Protein AF-A0A534AJS8-F1 (afdb_monomer_lite)

Sequence (121 aa):
RYLRAIRGSMLMAFSTTSSVATLPVMLEAAETDLKVSRTVASFVLPAGAAVFLTSLTVASVPSASIVSLVPAFAATGLPLAGLSLLLGFDRIPDMFRTTTNVVGHLTGAVVVATVEGEKLE

Foldseek 3Di:
DLCVLCVVLLVQCLVVLFLVSSLVVLLCSLCPVFVQDNVLSVPQSVVLSVCVCVVQVFDRDQPRNLVVCVVVCVVVVHDCVVSVVVSVVCSNVSSVVRSVSSSVSSVRSSVVSVVVVHDID

Radius of gyration: 16.65 Å; chains: 1; bounding box: 40×25×43 Å

Structure (mmCIF, N/CA/C/O backbone):
data_AF-A0A534AJS8-F1
#
_entry.id   AF-A0A534AJS8-F1
#
loop_
_atom_site.group_PDB
_atom_site.id
_atom_site.type_symbol
_atom_site.label_atom_id
_atom_site.label_alt_id
_atom_site.label_comp_id
_atom_site.label_asym_id
_atom_site.label_entity_id
_atom_site.label_seq_id
_atom_site.pdbx_PDB_ins_code
_atom_site.Cartn_x
_atom_site.Cartn_y
_atom_site.Cartn_z
_atom_site.occupancy
_atom_site.B_iso_or_equiv
_atom_site.auth_seq_id
_atom_site.auth_comp_id
_atom_site.auth_asym_id
_atom_site.auth_atom_id
_atom_site.pdbx_PDB_model_num
ATOM 1 N N . ARG A 1 1 ? -17.534 2.781 0.537 1.00 82.56 1 ARG A N 1
ATOM 2 C CA . ARG A 1 1 ? -17.131 3.237 1.890 1.00 82.56 1 ARG A CA 1
ATOM 3 C C . ARG A 1 1 ? -15.632 3.063 2.070 1.00 82.56 1 ARG A C 1
ATOM 5 O O . ARG A 1 1 ? -14.949 4.070 2.066 1.00 82.56 1 ARG A O 1
ATOM 12 N N . TYR A 1 2 ? -15.130 1.828 2.035 1.00 90.19 2 TYR A N 1
ATOM 13 C CA . TYR A 1 2 ? -13.697 1.514 2.026 1.00 90.19 2 TYR A CA 1
ATOM 14 C C . TYR A 1 2 ? -12.869 2.373 1.046 1.00 90.19 2 TYR A C 1
ATOM 16 O O . TYR A 1 2 ? -11.987 3.107 1.466 1.00 90.19 2 TYR A O 1
ATOM 24 N N . LEU A 1 3 ? -13.247 2.421 -0.240 1.00 89.81 3 LEU A N 1
ATOM 25 C CA . LEU A 1 3 ? -12.553 3.253 -1.242 1.00 89.81 3 LEU A CA 1
ATOM 26 C C . LEU A 1 3 ? -12.542 4.761 -0.927 1.00 89.81 3 LEU A C 1
ATOM 28 O O . LEU A 1 3 ? -11.661 5.476 -1.390 1.00 89.81 3 LEU A O 1
ATOM 32 N N . ARG A 1 4 ? -13.519 5.260 -0.153 1.00 90.12 4 ARG A N 1
ATOM 33 C CA . ARG A 1 4 ? -13.543 6.660 0.299 1.00 90.12 4 ARG A CA 1
ATOM 34 C C . ARG A 1 4 ? -12.577 6.891 1.461 1.00 90.12 4 ARG A C 1
ATOM 36 O O . ARG A 1 4 ? -11.957 7.946 1.473 1.00 90.12 4 ARG A O 1
ATOM 43 N N . ALA A 1 5 ? -12.443 5.926 2.370 1.00 90.25 5 ALA A N 1
ATOM 44 C CA . ALA A 1 5 ? -11.483 5.965 3.473 1.00 90.25 5 ALA A CA 1
ATOM 45 C C . ALA A 1 5 ? -10.041 5.954 2.944 1.00 90.25 5 ALA A C 1
ATOM 47 O O . ALA A 1 5 ? -9.250 6.841 3.233 1.00 90.25 5 ALA A O 1
ATOM 48 N N . ILE A 1 6 ? -9.723 5.027 2.039 1.00 93.50 6 ILE A N 1
ATOM 49 C CA . ILE A 1 6 ? -8.340 4.839 1.576 1.00 93.50 6 ILE A CA 1
ATOM 50 C C . ILE A 1 6 ? -7.912 5.791 0.445 1.00 93.50 6 ILE A C 1
ATOM 52 O O . ILE A 1 6 ? -6.808 5.674 -0.088 1.00 93.50 6 ILE A O 1
ATOM 56 N N . ARG A 1 7 ? -8.766 6.745 0.042 1.00 92.94 7 ARG A N 1
ATOM 57 C CA . ARG A 1 7 ? -8.497 7.651 -1.094 1.00 92.94 7 ARG A CA 1
ATOM 58 C C . ARG A 1 7 ? -7.230 8.481 -0.911 1.00 92.94 7 ARG A C 1
ATOM 60 O O . ARG A 1 7 ? -6.516 8.702 -1.883 1.00 92.94 7 ARG A O 1
ATOM 67 N N . GLY A 1 8 ? -6.950 8.916 0.320 1.00 91.06 8 GLY A N 1
ATOM 68 C CA . GLY A 1 8 ? -5.746 9.683 0.639 1.00 91.06 8 GLY A CA 1
ATOM 69 C C . GLY A 1 8 ? -4.491 8.849 0.398 1.00 91.06 8 GLY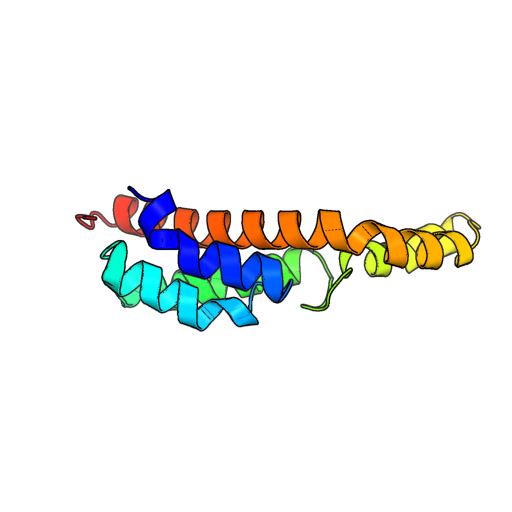 A C 1
ATOM 70 O O . GLY A 1 8 ? -3.574 9.294 -0.290 1.00 91.06 8 GLY A O 1
ATOM 71 N N . SER A 1 9 ? -4.502 7.596 0.859 1.00 92.19 9 SER A N 1
ATOM 72 C CA . SER A 1 9 ? -3.416 6.640 0.640 1.00 92.19 9 SER A CA 1
ATOM 73 C C . SER A 1 9 ? -3.238 6.320 -0.848 1.00 92.19 9 SER A C 1
ATOM 75 O O . SER A 1 9 ? -2.110 6.293 -1.326 1.00 92.19 9 SER A O 1
ATOM 77 N N . MET A 1 10 ? -4.330 6.144 -1.606 1.00 92.06 10 MET A N 1
ATOM 78 C CA . MET A 1 10 ? -4.274 5.892 -3.055 1.00 92.06 10 MET A CA 1
ATOM 79 C C . MET A 1 10 ? -3.661 7.062 -3.836 1.00 92.06 10 MET A C 1
ATOM 81 O O . MET A 1 10 ? -2.822 6.838 -4.708 1.00 92.06 10 MET A O 1
ATOM 85 N N . LEU A 1 11 ? -4.054 8.300 -3.516 1.00 93.00 11 LEU A N 1
ATOM 86 C CA . LEU A 1 11 ? -3.527 9.505 -4.165 1.00 93.00 11 LEU A CA 1
ATOM 87 C C . LEU A 1 11 ? -2.050 9.729 -3.830 1.00 93.00 11 LEU A C 1
ATOM 89 O O . LEU A 1 11 ? -1.264 10.039 -4.721 1.00 93.00 11 LEU A O 1
ATOM 93 N N . MET A 1 12 ? -1.666 9.518 -2.569 1.00 91.81 12 MET A N 1
ATOM 94 C CA . MET A 1 12 ? -0.270 9.596 -2.138 1.00 91.81 12 MET A CA 1
ATOM 95 C C . MET A 1 12 ? 0.585 8.495 -2.788 1.00 91.81 12 MET A C 1
ATOM 97 O O . MET A 1 12 ? 1.720 8.744 -3.186 1.00 91.81 12 MET A O 1
ATOM 101 N N . ALA A 1 13 ? 0.040 7.286 -2.958 1.00 88.94 13 ALA A N 1
ATOM 102 C CA . ALA A 1 13 ? 0.715 6.180 -3.642 1.00 88.94 13 ALA A CA 1
ATOM 103 C C . ALA A 1 13 ? 0.953 6.488 -5.118 1.00 88.94 13 ALA A C 1
ATOM 105 O O . ALA A 1 13 ? 2.042 6.251 -5.636 1.00 88.94 13 ALA A O 1
ATOM 106 N N . PHE A 1 14 ? -0.061 7.050 -5.774 1.00 89.94 14 PHE A N 1
ATOM 107 C CA . PHE A 1 14 ? 0.015 7.431 -7.174 1.00 89.94 14 PHE A CA 1
ATOM 108 C C . PHE A 1 14 ? 1.051 8.542 -7.390 1.00 89.94 14 PHE A C 1
ATOM 110 O O . PHE A 1 14 ? 1.871 8.445 -8.295 1.00 89.94 14 PHE A O 1
ATOM 117 N N . SER A 1 15 ? 1.070 9.568 -6.531 1.00 90.69 15 SER A N 1
ATOM 118 C CA . SER A 1 15 ? 1.995 10.700 -6.674 1.00 90.69 15 SER A CA 1
ATOM 119 C C . SER A 1 15 ? 3.446 10.345 -6.342 1.00 90.69 15 SER A C 1
ATOM 121 O O . SER A 1 15 ? 4.361 10.803 -7.023 1.00 90.69 15 SER A O 1
ATOM 123 N N . THR A 1 16 ? 3.671 9.532 -5.307 1.00 88.06 16 THR A N 1
ATOM 124 C CA . THR A 1 16 ? 5.027 9.205 -4.835 1.00 88.06 16 THR A CA 1
ATOM 125 C C . THR A 1 16 ? 5.611 7.953 -5.473 1.00 88.06 16 THR A C 1
ATOM 127 O O . THR A 1 16 ? 6.825 7.766 -5.420 1.00 88.06 16 THR A O 1
ATOM 130 N N . THR A 1 17 ? 4.774 7.093 -6.071 1.00 85.31 17 THR A N 1
ATOM 131 C CA . THR A 1 17 ? 5.189 5.784 -6.609 1.00 85.31 17 THR A CA 1
ATOM 132 C C . THR A 1 17 ? 5.957 4.947 -5.565 1.00 85.31 17 THR A C 1
ATOM 134 O O . THR A 1 17 ? 6.873 4.198 -5.886 1.00 85.31 17 THR A O 1
ATOM 137 N N . SER A 1 18 ? 5.631 5.111 -4.273 1.00 83.62 18 SER A N 1
ATOM 138 C CA . SER A 1 18 ? 6.293 4.402 -3.176 1.00 83.62 18 SER A CA 1
ATOM 139 C C . SER A 1 18 ? 5.311 3.980 -2.088 1.00 83.62 18 SER A C 1
ATOM 141 O O . SER A 1 18 ? 4.691 4.810 -1.427 1.00 83.62 18 SER A O 1
ATOM 143 N N . SER A 1 19 ? 5.223 2.671 -1.840 1.00 81.12 19 SER A N 1
ATOM 144 C CA . SER A 1 19 ? 4.362 2.104 -0.793 1.00 81.12 19 SER A CA 1
ATOM 145 C C . SER A 1 19 ? 4.864 2.378 0.635 1.00 81.12 19 SER A C 1
ATOM 147 O O . SER A 1 19 ? 4.087 2.314 1.585 1.00 81.12 19 SER A O 1
ATOM 149 N N . VAL A 1 20 ? 6.153 2.697 0.812 1.00 82.38 20 VAL A N 1
ATOM 150 C CA . VAL A 1 20 ? 6.723 3.047 2.129 1.00 82.38 20 VAL A CA 1
ATOM 151 C C . VAL A 1 20 ? 6.456 4.510 2.458 1.00 82.38 20 VAL A C 1
ATOM 153 O O . VAL A 1 20 ? 6.090 4.828 3.586 1.00 82.38 20 VAL A O 1
ATOM 156 N N . ALA A 1 21 ? 6.559 5.397 1.463 1.00 85.56 21 ALA A N 1
ATOM 157 C CA . ALA A 1 21 ? 6.224 6.810 1.636 1.00 85.56 21 ALA A CA 1
ATOM 158 C C . ALA A 1 21 ? 4.744 7.013 2.012 1.00 85.56 21 ALA A C 1
ATOM 160 O O . ALA A 1 21 ? 4.398 7.986 2.678 1.00 85.56 21 ALA A O 1
ATOM 161 N N . THR A 1 22 ? 3.871 6.076 1.629 1.00 88.94 22 THR A N 1
ATOM 162 C CA . THR A 1 22 ? 2.445 6.091 1.977 1.00 88.94 22 THR A CA 1
ATOM 163 C C . THR A 1 22 ? 2.116 5.505 3.341 1.00 88.94 22 THR A C 1
ATOM 165 O O . THR A 1 22 ? 0.989 5.679 3.796 1.00 88.94 22 THR A O 1
ATOM 168 N N . LEU A 1 23 ? 3.055 4.828 4.008 1.00 89.69 23 LEU A N 1
ATOM 169 C CA . LEU A 1 23 ? 2.807 4.145 5.278 1.00 89.69 23 LEU A CA 1
ATOM 170 C C . LEU A 1 23 ? 2.148 5.025 6.362 1.00 89.69 23 LEU A C 1
ATOM 172 O O . LEU A 1 23 ? 1.175 4.553 6.948 1.00 89.69 23 LEU A O 1
ATOM 176 N N . PRO A 1 24 ? 2.577 6.280 6.625 1.00 90.75 24 PRO A N 1
ATOM 177 C CA . PRO A 1 24 ? 1.900 7.118 7.620 1.00 90.75 24 PRO A CA 1
ATOM 178 C C . PRO A 1 24 ? 0.432 7.384 7.258 1.00 90.75 24 PRO A C 1
ATOM 180 O O . PRO A 1 24 ? -0.439 7.275 8.113 1.00 90.75 24 PRO A O 1
ATOM 183 N N . VAL A 1 25 ? 0.144 7.630 5.976 1.00 92.38 25 VAL A N 1
ATOM 184 C CA . VAL A 1 25 ? -1.224 7.858 5.479 1.00 92.38 25 VAL A CA 1
ATOM 185 C C . VAL A 1 25 ? -2.053 6.571 5.522 1.00 92.38 25 VAL A C 1
ATOM 187 O O . VAL A 1 25 ? -3.263 6.610 5.710 1.00 92.38 25 VAL A O 1
ATOM 190 N N . MET A 1 26 ? -1.426 5.408 5.334 1.00 92.38 26 MET A N 1
ATOM 191 C CA . MET A 1 26 ? -2.093 4.112 5.468 1.00 92.38 26 MET A CA 1
ATOM 192 C C . MET A 1 26 ? -2.453 3.805 6.923 1.00 92.38 26 MET A C 1
ATOM 194 O O . MET A 1 26 ? -3.551 3.321 7.175 1.00 92.38 26 MET A O 1
ATOM 198 N N . LEU A 1 27 ? -1.553 4.091 7.867 1.00 92.38 27 LEU A N 1
ATOM 199 C CA . LEU A 1 27 ? -1.808 3.919 9.299 1.00 92.38 27 LEU A CA 1
ATOM 200 C C . LEU A 1 27 ? -2.950 4.825 9.760 1.00 92.38 27 LEU A C 1
ATOM 202 O O . LEU A 1 27 ? -3.872 4.355 10.419 1.00 92.38 27 LEU A O 1
ATOM 206 N N . GLU A 1 28 ? -2.932 6.092 9.346 1.00 92.19 28 GLU A N 1
ATOM 207 C CA . GLU A 1 28 ? -4.006 7.038 9.649 1.00 92.19 28 GLU A CA 1
ATOM 208 C C . GLU A 1 28 ? -5.354 6.572 9.081 1.00 92.19 28 GLU A C 1
ATOM 210 O O . GLU A 1 28 ? -6.340 6.535 9.819 1.00 92.19 28 GLU A O 1
ATOM 215 N N . ALA A 1 29 ? -5.391 6.135 7.816 1.00 91.75 29 ALA A N 1
ATOM 216 C CA . ALA A 1 29 ? -6.614 5.629 7.192 1.00 91.75 29 ALA A CA 1
ATOM 217 C C . ALA A 1 29 ? -7.120 4.337 7.862 1.00 91.75 29 ALA A C 1
ATOM 219 O O . ALA A 1 29 ? -8.326 4.134 8.005 1.00 91.75 29 ALA A O 1
ATOM 220 N N . ALA A 1 30 ? -6.213 3.454 8.291 1.00 91.12 30 ALA A N 1
ATOM 221 C CA . ALA A 1 30 ? -6.565 2.209 8.965 1.00 91.12 30 ALA A CA 1
ATOM 222 C C . ALA A 1 30 ? -7.133 2.450 10.373 1.00 91.12 30 ALA A C 1
ATOM 224 O O . ALA A 1 30 ? -8.203 1.934 10.689 1.00 91.12 30 ALA A O 1
ATOM 225 N N . GLU A 1 31 ? -6.457 3.255 11.198 1.00 91.88 31 GLU A N 1
ATOM 226 C CA . GLU A 1 31 ? -6.869 3.519 12.584 1.00 91.88 31 GLU A CA 1
ATOM 227 C C . GLU A 1 31 ? -8.092 4.453 12.646 1.00 91.88 31 GLU A C 1
ATOM 229 O O . GLU A 1 31 ? -9.034 4.220 13.409 1.00 91.88 31 GLU A O 1
ATOM 234 N N . THR A 1 32 ? -8.115 5.508 11.825 1.00 90.69 32 THR A N 1
ATOM 235 C CA . THR A 1 32 ? -9.114 6.583 11.940 1.00 90.69 32 THR A CA 1
ATOM 236 C C . THR A 1 32 ? -10.367 6.307 11.124 1.00 90.69 32 THR A C 1
ATOM 238 O O . THR A 1 32 ? -11.472 6.385 11.674 1.00 90.69 32 THR A O 1
ATOM 241 N N . ASP A 1 33 ? -10.204 5.988 9.837 1.00 91.44 33 ASP A N 1
ATOM 242 C CA . ASP A 1 33 ? -11.315 5.873 8.886 1.00 91.44 33 ASP A CA 1
ATOM 243 C C . ASP A 1 33 ? -11.888 4.455 8.792 1.00 91.44 33 ASP A C 1
ATOM 245 O O . ASP A 1 33 ? -13.069 4.302 8.488 1.00 91.44 33 ASP A O 1
ATOM 249 N N . LEU A 1 34 ? -11.062 3.425 9.017 1.00 90.62 34 LEU A N 1
ATOM 250 C CA . LEU A 1 34 ? -11.459 2.010 8.941 1.00 90.62 34 LEU A CA 1
ATOM 251 C C . LEU A 1 34 ? -11.628 1.339 10.313 1.00 90.62 34 LEU A C 1
ATOM 253 O O . LEU A 1 34 ? -12.099 0.204 10.369 1.00 90.62 34 LEU A O 1
ATOM 257 N N . LYS A 1 35 ? -11.263 2.030 11.403 1.00 90.44 35 LYS A N 1
ATOM 258 C CA . LYS A 1 35 ? -11.356 1.550 12.796 1.00 90.44 35 LYS A CA 1
ATOM 259 C C . LYS A 1 35 ? -10.636 0.223 13.060 1.00 90.44 35 LYS A C 1
ATOM 261 O O . LYS A 1 35 ? -11.046 -0.537 13.931 1.00 90.44 35 LYS A O 1
ATOM 266 N N . VAL A 1 36 ? -9.551 -0.038 12.338 1.00 91.00 36 VAL A N 1
ATOM 267 C CA . VAL A 1 36 ? -8.662 -1.173 12.610 1.00 91.00 36 VAL A CA 1
ATOM 268 C C . VAL A 1 36 ? -7.873 -0.886 13.886 1.00 91.00 36 VAL A C 1
ATOM 270 O O . VAL A 1 36 ? -7.370 0.227 14.067 1.00 91.00 36 VAL A O 1
ATOM 273 N N . SER A 1 37 ? -7.734 -1.874 14.772 1.00 90.56 37 SER A N 1
ATOM 274 C CA . SER A 1 37 ? -6.945 -1.708 15.989 1.00 90.56 37 SER A CA 1
ATOM 275 C C . SER A 1 37 ? -5.498 -1.340 15.668 1.00 90.56 37 SER A C 1
ATOM 277 O O . SER A 1 37 ? -4.879 -1.841 14.724 1.00 90.56 37 SER A O 1
ATOM 279 N N . ARG A 1 38 ? -4.911 -0.484 16.508 1.00 87.25 38 ARG A N 1
ATOM 280 C CA . ARG A 1 38 ? -3.498 -0.107 16.399 1.00 87.25 38 ARG A CA 1
ATOM 281 C C . ARG A 1 38 ? -2.577 -1.327 16.423 1.00 87.25 38 ARG A C 1
ATOM 283 O O . ARG A 1 38 ? -1.552 -1.324 15.747 1.00 87.25 38 ARG A O 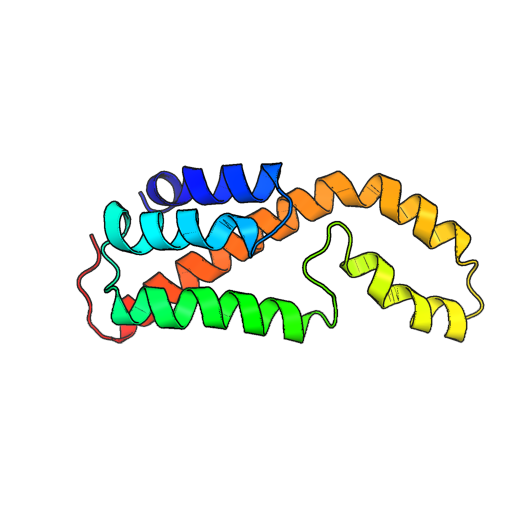1
ATOM 290 N N . THR A 1 39 ? -2.934 -2.377 17.161 1.00 87.69 39 THR A N 1
ATOM 291 C CA . THR A 1 39 ? -2.174 -3.633 17.202 1.00 87.69 39 THR A CA 1
ATOM 292 C C . THR A 1 39 ? -2.103 -4.279 15.820 1.00 87.69 39 THR A C 1
ATOM 294 O O . THR A 1 39 ? -1.009 -4.583 15.348 1.00 87.69 39 THR A O 1
ATOM 297 N N . VAL A 1 40 ? -3.239 -4.418 15.128 1.00 88.69 40 VAL A N 1
ATOM 298 C CA . VAL A 1 40 ? -3.273 -4.991 13.777 1.00 88.69 40 VAL A CA 1
ATOM 299 C C . VAL A 1 40 ? -2.631 -4.042 12.764 1.00 88.69 40 VAL A C 1
ATOM 301 O O . VAL A 1 40 ? -1.781 -4.467 11.985 1.00 88.69 40 VAL A O 1
ATOM 304 N N . ALA A 1 41 ? -2.962 -2.750 12.789 1.00 87.06 41 ALA A N 1
ATOM 305 C CA . ALA A 1 41 ? -2.454 -1.774 11.823 1.00 87.06 41 ALA A CA 1
ATOM 306 C C . ALA A 1 41 ? -0.923 -1.613 11.888 1.00 87.06 41 ALA A C 1
ATOM 308 O O . ALA A 1 41 ? -0.253 -1.650 10.853 1.00 87.06 41 ALA A O 1
ATOM 309 N N . SER A 1 42 ? -0.361 -1.487 13.096 1.00 86.50 42 SER A N 1
ATOM 310 C CA . SER A 1 42 ? 1.084 -1.309 13.311 1.00 86.50 42 SER A CA 1
ATOM 311 C C . SER A 1 42 ? 1.911 -2.560 13.023 1.00 86.50 42 SER A C 1
ATOM 313 O O . SER A 1 42 ? 3.107 -2.447 12.764 1.00 86.50 42 SER A O 1
ATOM 315 N N . PHE A 1 43 ? 1.290 -3.740 13.021 1.00 88.31 43 PHE A N 1
ATOM 316 C CA . PHE A 1 43 ? 1.954 -4.980 12.643 1.00 88.31 43 PHE A CA 1
ATOM 317 C C . PHE A 1 43 ? 1.785 -5.277 11.149 1.00 88.31 43 PHE A C 1
ATOM 319 O O . PHE A 1 43 ? 2.770 -5.411 10.424 1.00 88.31 43 PHE A O 1
ATOM 326 N N . VAL A 1 44 ? 0.543 -5.328 10.660 1.00 88.38 44 VAL A N 1
ATOM 327 C CA . VAL A 1 44 ? 0.210 -5.810 9.313 1.00 88.38 44 VAL A CA 1
ATOM 328 C C . VAL A 1 44 ? 0.643 -4.837 8.222 1.00 88.38 44 VAL A C 1
ATO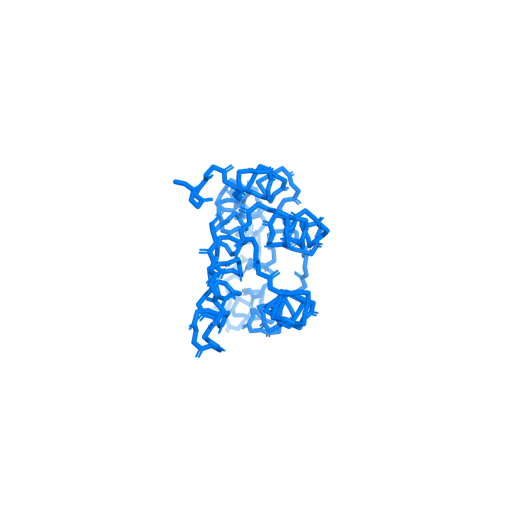M 330 O O . VAL A 1 44 ? 1.129 -5.286 7.187 1.00 88.38 44 VAL A O 1
ATOM 333 N N . LEU A 1 45 ? 0.512 -3.519 8.414 1.00 86.50 45 LEU A N 1
ATOM 334 C CA . LEU A 1 45 ? 0.865 -2.561 7.357 1.00 86.50 45 LEU A CA 1
ATOM 335 C C . LEU A 1 45 ? 2.386 -2.463 7.136 1.00 86.50 45 LEU A C 1
ATOM 337 O O . LEU A 1 45 ? 2.806 -2.559 5.978 1.00 86.50 45 LEU A O 1
ATOM 341 N N . PRO A 1 46 ? 3.235 -2.340 8.179 1.00 85.06 46 PRO A N 1
ATOM 342 C CA . PRO A 1 46 ? 4.685 -2.378 7.996 1.00 85.06 46 PRO A CA 1
ATOM 343 C C . PRO A 1 46 ? 5.188 -3.753 7.550 1.00 85.06 46 PRO A C 1
ATOM 345 O O . PRO A 1 46 ? 6.042 -3.818 6.667 1.00 85.06 46 PRO A O 1
ATOM 348 N N . ALA A 1 47 ? 4.645 -4.850 8.098 1.00 84.88 47 ALA A N 1
ATOM 349 C CA . ALA A 1 47 ? 5.017 -6.198 7.669 1.00 84.88 47 ALA A CA 1
ATOM 350 C C . ALA A 1 47 ? 4.618 -6.455 6.210 1.00 84.88 47 ALA A C 1
ATOM 352 O O . ALA A 1 47 ? 5.426 -6.965 5.442 1.00 84.88 47 ALA A O 1
ATOM 353 N N . GLY A 1 48 ? 3.417 -6.041 5.799 1.00 82.06 48 GLY A N 1
ATOM 354 C CA . GLY A 1 48 ? 2.954 -6.127 4.415 1.00 82.06 48 GLY A CA 1
ATOM 355 C C . GLY A 1 48 ? 3.857 -5.347 3.463 1.00 82.06 48 GLY A C 1
ATOM 356 O O . GLY A 1 48 ? 4.292 -5.891 2.451 1.00 82.06 48 GLY A O 1
ATOM 357 N N . ALA A 1 49 ? 4.239 -4.119 3.831 1.00 77.62 49 ALA A N 1
ATOM 358 C CA . ALA A 1 49 ? 5.205 -3.339 3.063 1.00 77.62 49 ALA A CA 1
ATOM 359 C C . ALA A 1 49 ? 6.577 -4.028 2.973 1.00 77.62 49 ALA A C 1
ATOM 361 O O . ALA A 1 49 ? 7.145 -4.102 1.887 1.00 77.62 49 ALA A O 1
ATOM 362 N N . ALA A 1 50 ? 7.095 -4.576 4.073 1.00 74.81 50 ALA A N 1
ATOM 363 C CA . ALA A 1 50 ? 8.378 -5.275 4.086 1.00 74.81 50 ALA A CA 1
ATOM 364 C C . ALA A 1 50 ? 8.355 -6.565 3.247 1.00 74.81 50 ALA A C 1
ATOM 366 O O . ALA A 1 50 ? 9.253 -6.776 2.436 1.00 74.81 50 ALA A O 1
ATOM 367 N N . VAL A 1 51 ? 7.317 -7.396 3.395 1.00 72.75 51 VAL A N 1
ATOM 368 C CA . VAL A 1 51 ? 7.130 -8.635 2.621 1.00 72.75 51 VAL A CA 1
ATOM 369 C C . VAL A 1 51 ? 6.987 -8.332 1.135 1.00 72.75 51 VAL A C 1
ATOM 371 O O . VAL A 1 51 ? 7.531 -9.053 0.303 1.00 72.75 51 VAL A O 1
ATOM 374 N N . PHE A 1 52 ? 6.293 -7.256 0.775 1.00 69.12 52 PHE A N 1
ATOM 375 C CA . PHE A 1 52 ? 6.154 -6.857 -0.620 1.00 69.12 52 PHE A CA 1
ATOM 376 C C . PHE A 1 52 ? 7.505 -6.472 -1.246 1.00 69.12 52 PHE A C 1
ATOM 378 O O . PHE A 1 52 ? 7.836 -6.914 -2.348 1.00 69.12 52 PHE A O 1
ATOM 385 N N . LEU A 1 53 ? 8.318 -5.706 -0.515 1.00 61.69 53 LEU A N 1
ATOM 386 C CA . LEU A 1 53 ? 9.660 -5.308 -0.949 1.00 61.69 53 LEU A CA 1
ATOM 387 C C . LEU A 1 53 ? 10.612 -6.500 -1.077 1.00 61.69 53 LEU A C 1
ATOM 389 O O . LEU A 1 53 ? 11.387 -6.573 -2.029 1.00 61.69 53 LEU A O 1
ATOM 393 N N . THR A 1 54 ? 10.540 -7.460 -0.154 1.00 60.03 54 THR A N 1
ATOM 394 C CA . THR A 1 54 ? 11.365 -8.672 -0.228 1.00 60.03 54 THR A CA 1
ATOM 395 C C . THR A 1 54 ? 10.895 -9.619 -1.330 1.00 60.03 54 THR A C 1
ATOM 397 O O . THR A 1 54 ? 11.732 -10.189 -2.027 1.00 60.03 54 THR A O 1
ATOM 400 N N . SER A 1 55 ? 9.581 -9.742 -1.551 1.00 55.97 55 SER A N 1
ATOM 401 C CA . SER A 1 55 ? 8.998 -10.635 -2.566 1.00 55.97 55 SER A CA 1
ATOM 402 C C . SER A 1 55 ? 9.302 -10.198 -3.995 1.00 55.97 55 SER A C 1
ATOM 404 O O . SER A 1 55 ? 9.430 -11.041 -4.878 1.00 55.97 55 SER A O 1
ATOM 406 N N . LEU A 1 56 ? 9.445 -8.893 -4.242 1.00 56.38 56 LEU A N 1
ATOM 407 C CA . LEU A 1 56 ? 9.819 -8.398 -5.566 1.00 56.38 56 LEU A CA 1
ATOM 408 C C . LEU A 1 56 ? 11.317 -8.502 -5.856 1.00 56.38 56 LEU A C 1
ATOM 410 O O . LEU A 1 56 ? 11.709 -8.281 -6.995 1.00 56.38 56 LEU A O 1
ATOM 414 N N . THR A 1 57 ? 12.174 -8.831 -4.882 1.00 48.78 57 THR A N 1
ATOM 415 C CA . THR A 1 57 ? 13.644 -8.720 -5.007 1.00 48.78 57 THR A CA 1
ATOM 416 C C . THR A 1 57 ? 14.119 -7.327 -5.436 1.00 48.78 57 THR A C 1
ATOM 418 O O . THR A 1 57 ? 15.250 -7.172 -5.897 1.00 48.78 57 THR A O 1
ATOM 421 N N . VAL A 1 58 ? 13.276 -6.296 -5.283 1.00 50.38 58 VAL A N 1
ATOM 422 C CA . VAL A 1 58 ? 13.605 -4.944 -5.721 1.00 50.38 58 VAL A CA 1
ATOM 423 C C . VAL A 1 58 ? 13.412 -3.900 -4.633 1.00 50.38 58 VAL A C 1
ATOM 425 O O . VAL A 1 58 ? 12.421 -3.891 -3.908 1.00 50.38 58 VAL A O 1
ATOM 428 N N . ALA A 1 59 ? 14.391 -2.998 -4.554 1.00 52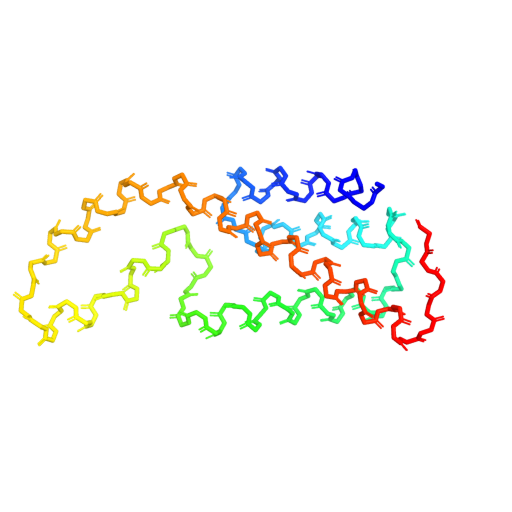.06 59 ALA A N 1
ATOM 429 C CA . ALA A 1 59 ? 14.376 -1.810 -3.717 1.00 52.06 59 ALA A CA 1
ATOM 430 C C . ALA A 1 59 ? 13.091 -0.981 -3.916 1.00 52.06 59 ALA A C 1
ATOM 432 O O . ALA A 1 59 ? 12.543 -0.947 -5.015 1.00 52.06 59 ALA A O 1
ATOM 433 N N . SER A 1 60 ? 12.655 -0.268 -2.871 1.00 55.31 60 SER A N 1
ATOM 434 C CA . SER A 1 60 ? 11.484 0.635 -2.818 1.00 55.31 60 SER A CA 1
ATOM 435 C C . SER A 1 60 ? 11.593 1.881 -3.720 1.00 55.31 60 SER A C 1
ATOM 437 O O . SER A 1 60 ? 11.241 2.987 -3.308 1.00 55.31 60 SER A O 1
ATOM 439 N N . VAL A 1 61 ? 12.162 1.732 -4.912 1.00 61.88 61 VAL A N 1
ATOM 440 C CA . VAL A 1 61 ? 12.550 2.797 -5.832 1.00 61.88 61 VAL A CA 1
ATOM 441 C C . VAL A 1 61 ? 11.637 2.731 -7.059 1.00 61.88 61 VAL A C 1
ATOM 443 O O . VAL A 1 61 ? 11.329 1.627 -7.51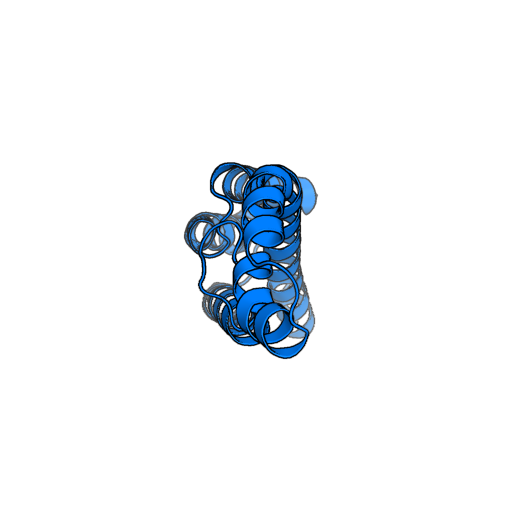6 1.00 61.88 61 VAL A O 1
ATOM 446 N N . PRO A 1 62 ? 11.215 3.879 -7.620 1.00 63.69 62 PRO A N 1
ATOM 447 C CA . PRO A 1 62 ? 10.419 3.904 -8.842 1.00 63.69 62 PRO A CA 1
ATOM 448 C C . PRO A 1 62 ? 11.057 3.076 -9.965 1.00 63.69 62 PRO A C 1
ATOM 450 O O . PRO A 1 62 ? 12.269 3.143 -10.179 1.00 63.69 62 PRO A O 1
ATOM 453 N N . SER A 1 63 ? 10.234 2.314 -10.684 1.00 70.56 63 SER A N 1
ATOM 454 C CA . SER A 1 63 ? 10.623 1.431 -11.795 1.00 70.56 63 SER A CA 1
ATOM 455 C C . SER A 1 63 ? 11.555 0.268 -11.437 1.00 70.56 63 SER A C 1
ATOM 457 O O . SER A 1 63 ? 12.209 -0.334 -12.292 1.00 70.56 63 SER A O 1
ATOM 459 N N . ALA A 1 64 ? 11.544 -0.104 -10.162 1.00 70.25 64 ALA A N 1
ATOM 460 C CA . ALA A 1 64 ? 12.137 -1.303 -9.598 1.00 70.25 64 ALA A CA 1
ATOM 461 C C . ALA A 1 64 ? 12.022 -2.560 -10.498 1.00 70.25 64 ALA A C 1
ATOM 463 O O . ALA A 1 64 ? 13.020 -3.201 -10.830 1.00 70.25 64 ALA A O 1
ATOM 464 N N . SER A 1 65 ? 10.814 -2.898 -10.946 1.00 71.38 65 SER A N 1
ATOM 465 C CA . SER A 1 65 ? 10.546 -4.138 -11.697 1.00 71.38 65 SER A CA 1
ATOM 466 C C . SER A 1 65 ? 11.381 -4.328 -12.978 1.00 71.38 65 SER A C 1
ATOM 468 O O . SER A 1 65 ? 11.644 -5.459 -13.388 1.00 71.38 65 SER A O 1
ATOM 470 N N . ILE A 1 66 ? 11.856 -3.245 -13.597 1.00 79.50 66 ILE A N 1
ATOM 471 C CA . ILE A 1 66 ? 12.719 -3.318 -14.784 1.00 79.50 66 ILE A CA 1
ATOM 472 C C . ILE A 1 66 ? 14.167 -3.612 -14.392 1.00 79.50 66 ILE A C 1
ATOM 474 O O . ILE A 1 66 ? 14.865 -4.346 -15.089 1.00 79.50 66 ILE A O 1
ATOM 478 N N . VAL A 1 67 ? 14.618 -3.088 -13.252 1.00 78.44 67 VAL A N 1
ATOM 479 C CA . VAL A 1 67 ? 15.975 -3.317 -12.738 1.00 78.44 67 VAL A CA 1
ATOM 480 C C . VAL A 1 67 ? 16.191 -4.800 -12.419 1.00 78.44 67 VAL A C 1
ATOM 482 O O . VAL A 1 67 ? 17.263 -5.334 -12.700 1.00 78.44 67 VAL A O 1
ATOM 485 N N . SER A 1 68 ? 15.163 -5.511 -11.944 1.00 79.62 68 SER A N 1
ATOM 486 C CA . SER A 1 68 ? 15.233 -6.968 -11.734 1.00 79.62 68 SER A CA 1
ATOM 487 C C . SER A 1 68 ? 15.386 -7.791 -13.018 1.00 79.62 68 SER A C 1
ATOM 489 O O . SER A 1 68 ? 15.786 -8.950 -12.945 1.00 79.62 68 SER A O 1
ATOM 491 N N . LEU A 1 69 ? 15.117 -7.223 -14.200 1.00 83.06 69 LEU A N 1
ATOM 492 C CA . LEU A 1 69 ? 15.300 -7.916 -15.482 1.00 83.06 69 LEU A CA 1
ATOM 493 C C . LEU A 1 69 ? 16.752 -7.886 -15.978 1.00 83.06 69 LEU A C 1
ATOM 495 O O . LEU A 1 69 ? 17.088 -8.629 -16.900 1.00 83.06 69 LEU A O 1
ATOM 499 N N . VAL A 1 70 ? 17.626 -7.072 -15.371 1.00 85.25 70 VAL A N 1
ATOM 500 C CA . VAL A 1 70 ? 19.024 -6.908 -15.808 1.00 85.25 70 VAL A CA 1
ATOM 501 C C . VAL A 1 70 ? 19.781 -8.246 -15.877 1.00 85.25 70 VAL A C 1
ATOM 503 O O . VAL A 1 70 ? 20.369 -8.518 -16.927 1.00 85.25 70 VAL A O 1
ATOM 506 N N . PRO A 1 71 ? 19.743 -9.133 -14.858 1.00 86.56 71 PRO A N 1
ATOM 507 C CA . PRO A 1 71 ? 20.426 -10.426 -14.939 1.00 86.56 71 PRO A CA 1
ATOM 508 C C . PRO A 1 71 ? 19.854 -11.340 -16.032 1.00 86.56 71 PRO A C 1
ATOM 510 O O . PRO A 1 71 ? 20.607 -12.049 -16.696 1.00 86.56 71 PRO A O 1
ATOM 513 N N . ALA A 1 72 ? 18.538 -11.300 -16.265 1.00 87.12 72 ALA A N 1
ATOM 514 C CA . ALA A 1 72 ? 17.881 -12.110 -17.292 1.00 87.12 72 ALA A CA 1
ATOM 515 C C . ALA A 1 72 ? 18.237 -11.643 -18.715 1.00 87.12 72 ALA A C 1
ATOM 517 O O . ALA A 1 72 ? 18.494 -12.465 -19.596 1.00 87.12 72 ALA A O 1
ATOM 518 N N . PHE A 1 73 ? 18.311 -10.328 -18.943 1.00 88.06 73 PHE A N 1
ATOM 519 C CA . PHE A 1 73 ? 18.753 -9.757 -20.220 1.00 88.06 73 PHE A CA 1
ATOM 520 C C . PHE A 1 73 ? 20.226 -10.073 -20.486 1.00 88.06 73 PHE A C 1
ATOM 522 O O . PHE A 1 73 ? 20.577 -10.478 -21.593 1.00 88.06 73 PHE A O 1
ATOM 529 N N . ALA A 1 74 ? 21.070 -9.968 -19.455 1.00 85.75 74 ALA A N 1
ATOM 530 C CA . ALA A 1 74 ? 22.477 -10.341 -19.547 1.00 85.75 74 ALA A CA 1
ATOM 531 C C . ALA A 1 74 ? 22.661 -11.836 -19.870 1.00 85.75 74 ALA A C 1
ATOM 533 O O . ALA A 1 74 ? 23.493 -12.180 -20.704 1.00 85.75 74 ALA A O 1
ATOM 534 N N . ALA A 1 75 ? 21.855 -12.721 -19.271 1.00 90.50 75 ALA A N 1
ATOM 535 C CA . ALA A 1 75 ? 21.921 -14.165 -19.510 1.00 90.50 75 ALA A CA 1
ATOM 536 C C . ALA A 1 75 ? 21.433 -14.588 -20.909 1.00 90.50 75 ALA A C 1
ATOM 538 O O . ALA A 1 75 ? 21.888 -15.597 -21.440 1.00 90.50 75 ALA A O 1
ATOM 539 N N . THR A 1 76 ? 20.512 -13.830 -21.509 1.00 91.19 76 THR A N 1
ATOM 540 C CA . THR A 1 76 ? 19.920 -14.127 -22.828 1.00 91.19 76 THR A CA 1
ATOM 541 C C . THR A 1 76 ? 20.616 -13.411 -23.988 1.00 91.19 76 THR A C 1
ATOM 543 O O . THR A 1 76 ? 20.279 -13.653 -25.145 1.00 91.19 76 THR A O 1
ATOM 546 N N . GLY A 1 77 ? 21.591 -12.542 -23.702 1.00 87.81 77 GLY A N 1
ATOM 547 C CA . GLY A 1 77 ? 22.303 -11.753 -24.712 1.00 87.81 77 GLY A CA 1
ATOM 548 C C . GLY A 1 77 ? 21.477 -10.604 -25.302 1.00 87.81 77 GLY A C 1
ATOM 549 O O . GLY A 1 77 ? 21.836 -10.066 -26.349 1.00 87.81 77 GLY A O 1
ATOM 550 N N . LEU A 1 78 ? 20.372 -10.221 -24.655 1.00 88.19 78 LEU A N 1
ATOM 551 C CA . LEU A 1 78 ? 19.535 -9.111 -25.100 1.00 88.19 78 LEU A CA 1
ATOM 552 C C . LEU A 1 78 ? 20.205 -7.760 -24.798 1.00 88.19 78 LEU A C 1
ATOM 554 O O . LEU A 1 78 ? 20.827 -7.585 -23.747 1.00 88.19 78 LEU A O 1
ATOM 558 N N . PRO A 1 79 ? 20.052 -6.759 -25.683 1.00 87.50 79 PRO A N 1
ATOM 559 C CA . PRO A 1 79 ? 20.641 -5.446 -25.474 1.00 87.50 79 PRO A CA 1
ATOM 560 C C . PRO A 1 79 ? 20.007 -4.740 -24.270 1.00 87.50 79 PRO A C 1
ATOM 562 O O . PRO A 1 79 ? 18.811 -4.440 -24.255 1.00 87.50 79 PRO A O 1
ATOM 565 N N . LEU A 1 80 ? 20.838 -4.385 -23.285 1.00 84.94 80 LEU A N 1
ATOM 566 C CA . LEU A 1 80 ? 20.416 -3.654 -22.080 1.00 84.94 80 LEU A CA 1
ATOM 567 C C . LEU A 1 80 ? 19.823 -2.271 -22.394 1.00 84.94 80 LEU A C 1
ATOM 569 O O . LEU A 1 80 ? 19.032 -1.749 -21.614 1.00 84.94 80 LEU A O 1
ATOM 573 N N . ALA A 1 81 ? 20.136 -1.701 -23.562 1.00 86.56 81 ALA A N 1
ATOM 574 C CA . ALA A 1 81 ? 19.530 -0.463 -24.050 1.00 86.56 81 ALA A CA 1
ATOM 575 C C . ALA A 1 81 ? 17.997 -0.560 -24.231 1.00 86.56 81 ALA A C 1
ATOM 577 O O . ALA A 1 81 ? 17.310 0.456 -24.220 1.00 86.56 81 ALA A O 1
ATOM 578 N N . GLY A 1 82 ? 17.430 -1.767 -24.359 1.00 83.31 82 GLY A N 1
ATOM 579 C CA . GLY A 1 82 ? 15.976 -1.952 -24.343 1.00 83.31 82 GLY A CA 1
ATOM 580 C C . GLY A 1 82 ? 15.348 -1.683 -22.967 1.00 83.31 82 GLY A C 1
ATOM 581 O O . GLY A 1 82 ? 14.216 -1.209 -22.887 1.00 83.31 82 GLY A O 1
ATOM 582 N N . LEU A 1 83 ? 16.092 -1.918 -21.879 1.00 83.50 83 LEU A N 1
ATOM 583 C CA . LEU A 1 83 ? 15.620 -1.680 -20.510 1.00 83.50 83 LEU A CA 1
ATOM 584 C C . LEU A 1 83 ? 15.528 -0.184 -20.193 1.00 83.50 83 LEU A C 1
ATOM 586 O O . LEU A 1 83 ? 14.608 0.235 -19.498 1.00 83.50 83 LEU A O 1
ATOM 590 N N . SER A 1 84 ? 16.431 0.641 -20.730 1.00 80.69 84 SER A N 1
ATOM 591 C CA . SER A 1 84 ? 16.368 2.097 -20.539 1.00 80.69 84 SER A CA 1
ATOM 592 C C . SER A 1 84 ? 15.173 2.734 -21.252 1.00 80.69 84 SER A C 1
ATOM 594 O O . SER A 1 84 ? 14.572 3.662 -20.715 1.00 80.69 84 SER A O 1
ATOM 596 N N . LEU A 1 85 ? 14.769 2.202 -22.409 1.00 84.31 85 LEU A N 1
ATOM 597 C CA . LEU A 1 85 ? 13.509 2.578 -23.059 1.00 84.31 85 LEU A CA 1
ATOM 598 C C . LEU A 1 85 ? 12.297 2.184 -22.207 1.00 84.31 85 LEU A C 1
ATOM 600 O O . LEU A 1 85 ? 11.396 2.998 -22.007 1.00 84.31 85 LEU A O 1
ATOM 604 N N . LEU A 1 86 ? 12.295 0.967 -21.658 1.00 80.94 86 LEU A N 1
ATOM 605 C CA . LEU A 1 86 ? 11.240 0.503 -20.755 1.00 80.94 86 LEU A CA 1
ATOM 606 C C . LEU A 1 86 ? 11.125 1.377 -19.500 1.00 80.94 86 LEU A C 1
ATOM 608 O O . LEU A 1 86 ? 10.007 1.682 -19.094 1.00 80.94 86 LEU A O 1
ATOM 612 N N . LEU A 1 87 ? 12.243 1.845 -18.929 1.00 80.44 87 LEU A N 1
ATOM 613 C CA . LEU A 1 87 ? 12.234 2.750 -17.768 1.00 80.44 87 LEU A CA 1
ATOM 614 C C . LEU A 1 87 ? 11.476 4.054 -18.052 1.00 80.44 87 LEU A C 1
ATOM 616 O O . LEU A 1 87 ? 10.806 4.580 -17.165 1.00 80.44 87 LEU A O 1
ATOM 620 N N . GLY A 1 88 ? 11.543 4.563 -19.286 1.00 80.94 88 GLY A N 1
ATOM 621 C CA . GLY A 1 88 ? 10.780 5.742 -19.699 1.00 80.94 88 GLY A CA 1
ATOM 622 C C . GLY A 1 88 ? 9.268 5.496 -19.737 1.00 80.94 88 GLY A C 1
ATOM 623 O O . GLY A 1 88 ? 8.492 6.362 -19.334 1.00 80.94 88 GLY A O 1
ATOM 624 N N . PHE A 1 89 ? 8.844 4.309 -20.178 1.00 84.38 89 PHE A N 1
ATOM 625 C CA . PHE A 1 89 ? 7.426 3.960 -20.324 1.00 84.38 89 PHE A CA 1
ATOM 626 C C . PHE A 1 89 ? 6.779 3.393 -19.054 1.00 84.38 89 PHE A C 1
ATOM 628 O O . PHE A 1 89 ? 5.572 3.545 -18.875 1.00 84.38 89 PHE A O 1
ATOM 635 N N . ASP A 1 90 ? 7.544 2.772 -18.157 1.00 84.00 90 ASP A N 1
ATOM 636 C CA . ASP A 1 90 ? 7.007 2.128 -16.949 1.00 84.00 90 ASP A CA 1
ATOM 637 C C . ASP A 1 90 ? 6.509 3.126 -15.908 1.00 84.00 90 ASP A C 1
ATOM 639 O O . ASP A 1 90 ? 5.764 2.735 -15.020 1.00 84.00 90 ASP A O 1
ATOM 643 N N . ARG A 1 91 ? 6.795 4.427 -16.040 1.00 82.81 91 ARG A N 1
ATOM 644 C CA . ARG A 1 91 ? 6.360 5.399 -15.029 1.00 82.81 91 ARG A CA 1
ATOM 645 C C . ARG A 1 91 ? 4.866 5.406 -14.756 1.00 82.81 91 ARG A C 1
ATOM 647 O O . ARG A 1 91 ? 4.473 5.449 -13.597 1.00 82.81 91 ARG A O 1
ATOM 654 N N . ILE A 1 92 ? 4.038 5.358 -15.794 1.00 86.50 92 ILE A N 1
ATOM 655 C CA . ILE A 1 92 ? 2.582 5.351 -15.621 1.00 86.50 92 ILE A CA 1
ATOM 656 C C . ILE A 1 92 ? 2.096 4.003 -15.057 1.00 86.50 92 ILE A C 1
ATOM 658 O O . ILE A 1 92 ? 1.423 4.013 -14.023 1.00 86.50 92 ILE A O 1
ATOM 662 N N . PRO A 1 93 ? 2.452 2.848 -15.655 1.00 85.31 93 PRO A N 1
ATOM 663 C CA . PRO A 1 93 ? 2.144 1.536 -15.083 1.00 85.31 93 PRO A CA 1
ATOM 664 C C . PRO A 1 93 ? 2.606 1.350 -13.629 1.00 85.31 93 PRO A C 1
ATOM 666 O O . PRO A 1 93 ? 1.885 0.747 -12.835 1.00 85.31 93 PRO A O 1
ATOM 669 N N . ASP A 1 94 ? 3.768 1.886 -13.255 1.00 83.94 94 ASP A N 1
ATOM 670 C CA . ASP A 1 94 ? 4.341 1.760 -11.911 1.00 83.94 94 ASP A CA 1
ATOM 671 C C . ASP A 1 94 ? 3.555 2.550 -10.855 1.00 83.94 94 ASP A C 1
ATOM 673 O O . ASP A 1 94 ? 3.342 2.064 -9.740 1.00 83.94 94 ASP A O 1
ATOM 677 N N . MET A 1 95 ? 3.019 3.722 -11.220 1.00 88.12 95 MET A N 1
ATOM 678 C CA . MET A 1 95 ? 2.088 4.464 -10.361 1.00 88.12 95 MET A CA 1
ATOM 679 C C . MET A 1 95 ? 0.845 3.619 -10.045 1.00 88.12 95 MET A C 1
ATOM 681 O O . MET A 1 95 ? 0.478 3.468 -8.879 1.00 88.12 95 MET A O 1
ATOM 685 N N . PHE A 1 96 ? 0.241 2.983 -11.055 1.00 88.12 96 PHE A N 1
ATOM 686 C CA . PHE A 1 96 ? -0.922 2.107 -10.855 1.00 88.12 96 PHE A CA 1
ATOM 687 C C . PHE A 1 96 ? -0.600 0.856 -10.035 1.00 88.12 96 PHE A C 1
ATOM 689 O O . PHE A 1 96 ? -1.392 0.458 -9.174 1.00 88.12 96 PHE A O 1
ATOM 696 N N . ARG A 1 97 ? 0.566 0.247 -10.273 1.00 84.62 97 ARG A N 1
ATOM 697 C CA . ARG A 1 97 ? 1.066 -0.890 -9.492 1.00 84.62 97 ARG A CA 1
ATOM 698 C C . ARG A 1 97 ? 1.174 -0.507 -8.017 1.00 84.62 97 ARG A C 1
ATOM 700 O O . ARG A 1 97 ? 0.597 -1.178 -7.169 1.00 84.62 97 ARG A O 1
ATOM 707 N N . THR A 1 98 ? 1.813 0.624 -7.723 1.00 87.31 98 THR A N 1
ATOM 708 C CA . THR A 1 98 ? 1.972 1.139 -6.356 1.00 87.31 98 THR A CA 1
ATOM 709 C C . THR A 1 98 ? 0.623 1.395 -5.686 1.00 87.31 98 THR A C 1
ATOM 711 O O . THR A 1 98 ? 0.410 0.956 -4.554 1.00 87.31 98 THR A O 1
ATOM 714 N N . THR A 1 99 ? -0.312 2.055 -6.377 1.00 89.50 99 THR A N 1
ATOM 715 C CA . THR A 1 99 ? -1.667 2.280 -5.853 1.00 89.50 99 THR A CA 1
ATOM 716 C C . THR A 1 99 ? -2.364 0.959 -5.531 1.00 89.50 99 THR A C 1
ATOM 718 O O . THR A 1 99 ? -2.945 0.825 -4.456 1.00 89.50 99 THR A O 1
ATOM 721 N N . THR A 1 100 ? -2.256 -0.038 -6.411 1.00 88.12 100 THR A N 1
ATOM 722 C CA . THR A 1 100 ? -2.855 -1.366 -6.201 1.00 88.12 100 THR A CA 1
ATOM 723 C C . THR A 1 100 ? -2.243 -2.078 -4.992 1.00 88.12 100 THR A C 1
ATOM 725 O O . THR A 1 100 ? -2.974 -2.661 -4.193 1.00 88.12 100 THR A O 1
ATOM 728 N N . ASN A 1 101 ? -0.929 -1.967 -4.786 1.00 87.06 101 ASN A N 1
ATOM 729 C CA . ASN A 1 101 ? -0.255 -2.547 -3.619 1.00 87.06 101 ASN A CA 1
ATOM 730 C C . ASN A 1 101 ? -0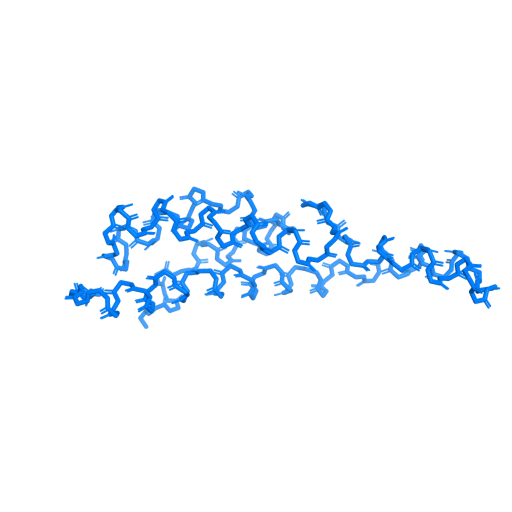.753 -1.926 -2.310 1.00 87.06 101 ASN A C 1
ATOM 732 O O . ASN A 1 101 ? -1.051 -2.640 -1.356 1.00 87.06 101 ASN A O 1
ATOM 736 N N . VAL A 1 102 ? -0.906 -0.597 -2.272 1.00 89.44 102 VAL A N 1
ATOM 737 C CA . VAL A 1 102 ? -1.421 0.119 -1.093 1.00 89.44 102 VAL A CA 1
ATOM 738 C C . VAL A 1 102 ? -2.856 -0.297 -0.768 1.00 89.44 102 VAL A C 1
ATOM 740 O O . VAL A 1 102 ? -3.175 -0.533 0.400 1.00 89.44 102 VAL A O 1
ATOM 743 N N . VAL A 1 103 ? -3.703 -0.461 -1.789 1.00 91.62 103 VAL A N 1
ATOM 744 C CA . VAL A 1 103 ? -5.052 -1.030 -1.626 1.00 91.62 103 VAL A CA 1
ATOM 745 C C . VAL A 1 103 ? -4.966 -2.443 -1.038 1.00 91.62 103 VAL A C 1
ATOM 747 O O . VAL A 1 103 ? -5.692 -2.759 -0.096 1.00 91.62 103 VAL A O 1
ATOM 750 N N . GLY A 1 104 ? -4.050 -3.278 -1.537 1.00 89.38 104 GLY A N 1
ATOM 751 C CA . GLY A 1 104 ? -3.809 -4.629 -1.028 1.00 89.38 104 GLY A CA 1
ATOM 752 C C . GLY A 1 104 ? -3.384 -4.658 0.442 1.00 89.38 104 GLY A C 1
ATOM 753 O O . GLY A 1 104 ? -3.951 -5.420 1.219 1.00 89.38 104 GLY A O 1
ATOM 754 N N . HIS A 1 105 ? -2.456 -3.794 0.859 1.00 89.88 105 HIS A N 1
ATOM 755 C CA . HIS A 1 105 ? -1.993 -3.721 2.251 1.00 89.88 105 HIS A CA 1
ATOM 756 C C . HIS A 1 105 ? -3.122 -3.334 3.213 1.00 89.88 105 HIS A C 1
ATOM 758 O O . HIS A 1 105 ? -3.314 -3.975 4.245 1.00 89.88 105 HIS A O 1
ATOM 764 N N . LEU A 1 106 ? -3.905 -2.312 2.856 1.00 91.19 106 LEU A N 1
ATOM 765 C CA . LEU A 1 106 ? -5.048 -1.874 3.658 1.00 91.19 106 LEU A CA 1
ATOM 766 C C . LEU A 1 106 ? -6.154 -2.932 3.684 1.00 91.19 106 LEU A C 1
ATOM 768 O O . LEU A 1 106 ? -6.811 -3.111 4.706 1.00 91.19 106 LEU A O 1
ATOM 772 N N . THR A 1 107 ? -6.362 -3.645 2.575 1.00 91.88 107 THR A N 1
ATOM 773 C CA . THR A 1 107 ? -7.319 -4.758 2.514 1.00 91.88 107 THR A CA 1
ATOM 774 C C . THR A 1 107 ? -6.853 -5.895 3.416 1.00 91.88 107 THR A C 1
ATOM 776 O O . THR A 1 107 ? -7.651 -6.418 4.182 1.00 91.88 107 THR A O 1
ATOM 779 N N . GLY A 1 108 ? -5.561 -6.231 3.395 1.00 90.50 108 GLY A N 1
ATOM 780 C CA . GLY A 1 108 ? -4.966 -7.230 4.280 1.00 90.50 108 GLY A CA 1
ATOM 781 C C . GLY A 1 108 ? -5.154 -6.887 5.756 1.00 90.50 108 GLY A C 1
ATOM 782 O O . GLY A 1 108 ? -5.605 -7.735 6.517 1.00 90.50 108 GLY A O 1
ATOM 783 N N . ALA A 1 109 ? -4.904 -5.636 6.152 1.00 90.94 109 ALA A N 1
ATOM 784 C CA . ALA A 1 109 ? -5.136 -5.186 7.526 1.00 90.94 109 ALA A CA 1
ATOM 785 C C . ALA A 1 109 ? -6.611 -5.305 7.943 1.00 90.94 109 ALA A C 1
ATOM 787 O O . ALA A 1 109 ? -6.903 -5.811 9.022 1.00 90.94 109 ALA A O 1
ATOM 788 N N . VAL A 1 110 ? -7.542 -4.910 7.069 1.00 92.06 110 VAL A N 1
ATOM 789 C CA . VAL A 1 110 ? -8.990 -5.061 7.291 1.00 92.06 110 VAL A CA 1
ATOM 790 C C . VAL A 1 110 ? -9.399 -6.530 7.405 1.00 92.06 110 VAL A C 1
ATOM 792 O O . VAL A 1 110 ? -10.174 -6.885 8.290 1.00 92.06 110 VAL A O 1
ATOM 795 N N . VAL A 1 111 ? -8.880 -7.399 6.538 1.00 92.88 111 VAL A N 1
ATOM 796 C CA . VAL A 1 111 ? -9.173 -8.837 6.576 1.00 92.88 111 VAL A CA 1
ATOM 797 C C . VAL A 1 111 ? -8.656 -9.451 7.872 1.00 92.88 111 VAL A C 1
ATOM 799 O O . VAL A 1 111 ? -9.418 -10.145 8.536 1.00 92.88 111 VAL A O 1
ATOM 802 N N . VAL A 1 112 ? -7.413 -9.159 8.266 1.00 92.31 112 VAL A N 1
ATOM 803 C CA . VAL A 1 112 ? -6.845 -9.644 9.534 1.00 92.31 112 VAL A CA 1
ATOM 804 C C . VAL A 1 112 ? -7.683 -9.159 10.712 1.00 92.31 112 VAL A C 1
ATOM 806 O O . VAL A 1 112 ? -8.109 -9.978 11.512 1.00 92.31 112 VAL A O 1
ATOM 809 N N . ALA A 1 113 ? -8.011 -7.869 10.775 1.00 91.31 113 ALA A N 1
ATOM 810 C CA . ALA A 1 113 ? -8.849 -7.324 11.841 1.00 91.31 113 ALA A CA 1
ATOM 811 C C . ALA A 1 113 ? -10.228 -8.004 11.905 1.00 91.31 113 ALA A C 1
ATOM 813 O O . ALA A 1 113 ? -10.709 -8.353 12.979 1.00 91.31 113 ALA A O 1
ATOM 814 N N . THR A 1 114 ? -10.840 -8.270 10.747 1.00 90.31 114 THR A N 1
ATOM 815 C CA . THR A 1 114 ? -12.121 -8.990 10.674 1.00 90.31 114 THR A CA 1
ATOM 816 C C . THR A 1 114 ? -11.989 -10.428 11.188 1.00 90.31 114 THR A C 1
ATOM 818 O O . THR A 1 114 ? -12.874 -10.911 11.892 1.00 90.31 114 THR A O 1
ATOM 821 N N . VAL A 1 115 ? -10.893 -11.118 10.852 1.00 92.12 115 VAL A N 1
ATOM 822 C CA . VAL A 1 115 ? -10.604 -12.488 11.313 1.00 92.12 115 VAL A CA 1
ATOM 823 C C . VAL A 1 115 ? -10.331 -12.531 12.819 1.00 92.12 115 VAL A C 1
ATOM 825 O O . VAL A 1 115 ? -10.791 -13.454 13.484 1.00 92.12 115 VAL A O 1
ATOM 828 N N . GLU A 1 116 ? -9.676 -11.509 13.369 1.00 90.19 116 GLU A N 1
ATOM 829 C CA . GLU A 1 116 ? -9.463 -11.319 14.814 1.00 90.19 116 GLU A CA 1
ATOM 830 C C . GLU A 1 116 ? -10.754 -10.924 15.569 1.00 90.19 116 GLU A C 1
ATOM 832 O O . GLU A 1 116 ? -10.747 -10.729 16.784 1.00 90.19 116 GLU A O 1
ATOM 837 N N . GLY A 1 117 ? -11.892 -10.823 14.872 1.00 88.25 117 GLY A N 1
ATOM 838 C CA . GLY A 1 117 ? -13.192 -10.515 15.468 1.00 88.25 117 GLY A CA 1
ATOM 839 C C . GLY A 1 117 ? -13.408 -9.030 15.765 1.00 88.25 117 GLY A C 1
ATOM 840 O O . GLY A 1 117 ? -14.329 -8.684 16.512 1.00 88.25 117 GLY A O 1
ATOM 841 N N . GLU A 1 118 ? -12.596 -8.140 15.189 1.00 88.00 118 GLU A N 1
ATOM 842 C CA . GLU A 1 118 ? -12.783 -6.701 15.338 1.00 88.00 118 GLU A CA 1
ATOM 843 C C . GLU A 1 118 ? -14.044 -6.235 14.601 1.00 88.00 118 GLU A C 1
ATOM 845 O O . GLU A 1 118 ? -14.309 -6.589 13.448 1.00 88.00 118 GLU A O 1
ATOM 850 N N . LYS A 1 119 ? -14.832 -5.387 15.270 1.00 76.69 119 LYS A N 1
ATOM 851 C CA . LYS A 1 119 ? -15.932 -4.675 14.619 1.00 76.69 119 LYS A CA 1
ATOM 852 C C . LYS A 1 119 ? -15.366 -3.470 13.892 1.00 76.69 119 LYS A C 1
ATOM 854 O O . LYS A 1 119 ? -15.122 -2.430 14.497 1.00 76.69 119 LYS A O 1
ATOM 859 N N . LEU A 1 120 ? -15.183 -3.638 12.594 1.00 78.88 120 LEU A N 1
ATOM 860 C CA . LEU A 1 120 ? -14.830 -2.548 11.703 1.00 78.88 120 LEU A CA 1
ATOM 861 C C . LEU A 1 120 ? -16.052 -1.667 11.461 1.00 78.88 120 LEU A C 1
ATOM 863 O O . LEU A 1 120 ? -17.160 -2.175 11.258 1.00 78.88 120 LEU A O 1
ATOM 867 N N . GLU A 1 121 ? -15.837 -0.354 11.455 1.00 60.16 121 GLU A N 1
ATOM 868 C CA . GLU A 1 121 ? -16.837 0.603 10.985 1.00 60.16 121 GLU A CA 1
ATOM 869 C C . GLU A 1 121 ? -16.441 1.149 9.616 1.00 60.16 121 GLU A C 1
ATOM 871 O O . GLU A 1 121 ? -15.998 2.308 9.490 1.00 60.16 121 GLU A O 1
#

Secondary structure (DSSP, 8-state):
-HHHHTHHHHHHHHHH--TTTTHHHHHHIIIIIS---HHHHHHHHHHHHHHHHHHTTS-SSTTHHHHTTHHHHHHHT--THHHHHHHHHTHHHHHHHHHHHHHHHHHHHHHHHHHTT----

pLDDT: mean 84.05, std 10.09, range [48.78, 93.5]